Protein AF-A0A831YGM4-F1 (afdb_monomer)

Solvent-accessible surface area (backbone atoms only — not comparable to full-atom values): 6200 Å² total; per-residue (Å²): 127,34,22,29,72,40,71,44,84,44,69,46,65,65,90,79,49,82,72,50,68,19,42,35,40,30,32,22,40,77,40,79,46,82,83,82,70,73,82,88,78,65,91,84,55,62,70,65,49,52,56,54,44,72,76,60,56,52,66,44,78,44,78,76,46,76,43,76,27,46,72,66,60,36,55,75,59,69,56,79,49,70,67,41,51,31,51,78,46,79,58,94,93,45,78,46,78,44,70,67,132

Nearest PDB structures (foldseek):
  5ly5-assembly1_A-2  TM=7.894E-01  e=6.149E-03  Pyrobaculum calidifontis

Sequence (101 aa):
MYQVLSVSRGIGDMSRGIGDSCINVEVGHEQEVPLALPAESMKGVQQLVQQMLSVITPRQRKVKATLCLSDEEYEQLGKPTVGDEVELEIRGKTVTLKFAD

Radius of gyration: 19.47 Å; Cα contacts (8 Å, |Δi|>4): 161; chains: 1; bounding box: 35×32×55 Å

Foldseek 3Di:
DKWFADWDWDFDDCVVPPGDIFIKTWIFDWDFDDPDDPPPPDPDCPPVVVVVCVVVRDTDTDTDDIDGHDPVRCVVLVNGDGPFDWDWDDDPPDIDIRTDD

Mean predicted aligned error: 11.51 Å

Structure (mmCIF, N/CA/C/O backbone):
data_AF-A0A831YGM4-F1
#
_entry.id   AF-A0A831YGM4-F1
#
loop_
_atom_site.group_PDB
_atom_site.id
_atom_site.type_symbol
_atom_site.label_atom_id
_atom_site.label_alt_id
_atom_site.label_comp_id
_atom_site.label_asym_id
_atom_site.label_entity_id
_atom_site.label_seq_id
_atom_site.pdbx_PDB_ins_code
_atom_site.Cartn_x
_atom_site.Cartn_y
_atom_site.Cartn_z
_atom_site.occupancy
_atom_site.B_iso_or_equiv
_atom_site.auth_seq_id
_atom_site.auth_comp_id
_atom_site.auth_asym_id
_atom_site.auth_atom_id
_atom_site.pdbx_PDB_model_num
ATOM 1 N N . MET A 1 1 ? -11.256 4.689 5.301 1.00 80.50 1 MET A N 1
ATOM 2 C CA . MET A 1 1 ? -10.310 4.959 4.205 1.00 80.50 1 MET A CA 1
ATOM 3 C C . MET A 1 1 ? -9.003 4.287 4.561 1.00 80.50 1 MET A C 1
ATOM 5 O O . MET A 1 1 ? -8.658 4.321 5.739 1.00 80.50 1 MET A O 1
ATOM 9 N N . TYR A 1 2 ? -8.363 3.592 3.622 1.00 92.12 2 TYR A N 1
ATOM 10 C CA . TYR A 1 2 ? -7.020 3.066 3.852 1.00 92.12 2 TYR A CA 1
ATOM 11 C C . TYR A 1 2 ? -6.007 4.061 3.309 1.00 92.12 2 TYR A C 1
ATOM 13 O O . TYR A 1 2 ? -6.329 4.863 2.437 1.00 92.12 2 TYR A O 1
ATOM 21 N N . GLN A 1 3 ? -4.802 4.004 3.845 1.00 94.38 3 GLN A N 1
ATOM 22 C CA . GLN A 1 3 ? -3.697 4.840 3.425 1.00 94.38 3 GLN A CA 1
ATOM 23 C C . GLN A 1 3 ? -2.398 4.048 3.479 1.00 94.38 3 GLN A C 1
ATOM 25 O O . GLN A 1 3 ? -2.304 3.016 4.162 1.00 94.38 3 GLN A O 1
ATOM 30 N N . VAL A 1 4 ? -1.383 4.560 2.800 1.00 94.25 4 VAL A N 1
ATOM 31 C CA . VAL A 1 4 ? -0.007 4.121 2.996 1.00 94.25 4 VAL A CA 1
ATOM 32 C C . VAL A 1 4 ? 0.430 4.539 4.393 1.00 94.25 4 VAL A C 1
ATOM 34 O O . VAL A 1 4 ? 0.407 5.713 4.766 1.00 94.25 4 VAL A O 1
ATOM 37 N N . LEU A 1 5 ? 0.824 3.558 5.190 1.00 92.62 5 LEU A N 1
ATOM 38 C CA . LEU A 1 5 ? 1.239 3.753 6.566 1.00 92.62 5 LEU A CA 1
ATOM 39 C C . LEU A 1 5 ? 2.771 3.829 6.689 1.00 92.62 5 LEU A C 1
ATOM 41 O O . LEU A 1 5 ? 3.287 4.507 7.577 1.00 92.62 5 LEU A O 1
ATOM 45 N N . SER A 1 6 ? 3.526 3.127 5.840 1.00 93.06 6 SER A N 1
ATOM 46 C CA . SER A 1 6 ? 4.989 3.260 5.757 1.00 93.06 6 SER A CA 1
ATOM 47 C C . SER A 1 6 ? 5.530 2.799 4.417 1.00 93.06 6 SER A C 1
ATOM 49 O O . SER A 1 6 ? 4.964 1.905 3.791 1.00 93.06 6 SER A O 1
ATOM 51 N N . VAL A 1 7 ? 6.691 3.351 4.070 1.00 92.44 7 VAL A N 1
ATOM 52 C CA . VAL A 1 7 ? 7.528 2.930 2.949 1.00 92.44 7 VAL A CA 1
ATOM 53 C C . VAL A 1 7 ? 8.937 2.703 3.486 1.00 92.44 7 VAL A C 1
ATOM 55 O O . VAL A 1 7 ? 9.511 3.603 4.103 1.00 92.44 7 VAL A O 1
ATOM 58 N N . SER A 1 8 ? 9.493 1.507 3.316 1.00 91.88 8 SER A N 1
ATOM 59 C CA . SER A 1 8 ? 10.833 1.179 3.817 1.00 91.88 8 SER A CA 1
ATOM 60 C C . SER A 1 8 ? 11.567 0.226 2.884 1.00 91.88 8 SER A C 1
ATOM 62 O O . SER A 1 8 ? 10.967 -0.656 2.280 1.00 91.88 8 SER A O 1
ATOM 64 N N . ARG A 1 9 ? 12.891 0.373 2.770 1.00 88.50 9 ARG A N 1
ATOM 65 C CA . ARG A 1 9 ? 13.706 -0.655 2.113 1.00 88.50 9 ARG A CA 1
ATOM 66 C C . ARG A 1 9 ? 13.890 -1.833 3.060 1.00 88.50 9 ARG A C 1
ATOM 68 O O . ARG A 1 9 ? 14.298 -1.650 4.205 1.00 88.50 9 ARG A O 1
ATOM 75 N N . GLY A 1 10 ? 13.592 -3.030 2.574 1.00 77.00 10 GLY A N 1
ATOM 76 C CA . GLY A 1 10 ? 13.796 -4.277 3.298 1.00 77.00 10 GLY A CA 1
ATOM 77 C C . GLY A 1 10 ? 14.394 -5.358 2.409 1.00 77.00 10 GLY A C 1
ATOM 78 O O . GLY A 1 10 ? 14.676 -5.142 1.230 1.00 77.00 10 GLY A O 1
ATOM 79 N N . ILE A 1 11 ? 14.603 -6.523 3.011 1.00 71.25 11 ILE A N 1
ATOM 80 C CA . ILE A 1 11 ? 15.014 -7.743 2.319 1.00 71.25 11 ILE A CA 1
ATOM 81 C C . ILE A 1 11 ? 13.734 -8.541 2.069 1.00 71.25 11 ILE A C 1
ATOM 83 O O . ILE A 1 11 ? 12.969 -8.755 3.013 1.00 71.25 11 ILE A O 1
ATOM 87 N N . GLY A 1 12 ? 13.475 -8.929 0.818 1.00 58.34 12 GLY A N 1
ATOM 88 C CA . GLY A 1 12 ? 12.311 -9.750 0.487 1.00 58.34 12 GLY A CA 1
ATOM 89 C C . GLY A 1 12 ? 12.310 -11.081 1.248 1.00 58.34 12 GLY A C 1
ATOM 90 O O . GLY A 1 12 ? 13.365 -11.640 1.552 1.00 58.34 12 GLY A O 1
ATOM 91 N N . ASP A 1 13 ? 11.119 -11.593 1.568 1.00 54.72 13 ASP A N 1
ATOM 92 C CA . ASP A 1 13 ? 10.956 -12.942 2.117 1.00 54.72 13 ASP A CA 1
ATOM 93 C C . ASP A 1 13 ? 11.616 -13.960 1.162 1.00 54.72 13 ASP A C 1
ATOM 95 O O . ASP A 1 13 ? 11.355 -13.949 -0.047 1.00 54.72 13 ASP A O 1
ATOM 99 N N . MET A 1 14 ? 12.476 -14.833 1.706 1.00 49.91 14 MET A N 1
ATOM 100 C CA . MET A 1 14 ? 13.297 -15.825 0.985 1.00 49.91 14 MET A CA 1
ATOM 101 C C . MET A 1 14 ? 12.505 -16.730 0.025 1.00 49.91 14 MET A C 1
ATOM 103 O O . MET A 1 14 ? 13.098 -17.393 -0.827 1.00 49.91 14 MET A O 1
ATOM 107 N N . SER A 1 15 ? 11.177 -16.742 0.122 1.00 53.38 15 SER A N 1
ATOM 108 C CA . SER A 1 15 ? 10.276 -17.460 -0.779 1.00 53.38 15 SER A CA 1
ATOM 109 C C . SER A 1 15 ? 10.296 -16.957 -2.237 1.00 53.38 15 SER A C 1
ATOM 111 O O . SER A 1 15 ? 9.904 -17.710 -3.127 1.00 53.38 15 SER A O 1
ATOM 113 N N . ARG A 1 16 ? 10.753 -15.721 -2.517 1.00 52.31 16 ARG A N 1
ATOM 114 C CA . ARG A 1 16 ? 10.862 -15.165 -3.892 1.00 52.31 16 ARG A CA 1
ATOM 115 C C . ARG A 1 16 ? 12.281 -15.193 -4.486 1.00 52.31 16 ARG A C 1
ATOM 117 O O . ARG A 1 16 ? 12.472 -14.684 -5.584 1.00 52.31 16 ARG A O 1
ATOM 124 N N . GLY A 1 17 ? 13.244 -15.838 -3.826 1.00 43.03 17 GLY A N 1
ATOM 125 C CA . GLY A 1 17 ? 14.651 -15.827 -4.239 1.00 43.03 17 GLY A CA 1
ATOM 126 C C . GLY A 1 17 ? 15.503 -14.968 -3.306 1.00 43.03 17 GLY A C 1
ATOM 127 O O . GLY A 1 17 ? 15.041 -14.008 -2.702 1.00 43.03 17 GLY A O 1
ATOM 128 N N . ILE A 1 18 ? 16.741 -15.396 -3.101 1.00 41.50 18 ILE A N 1
ATOM 129 C CA . ILE A 1 18 ? 17.648 -14.925 -2.053 1.00 41.50 18 ILE A CA 1
ATOM 130 C C . ILE A 1 18 ? 18.000 -13.438 -2.243 1.00 41.50 18 ILE A C 1
ATOM 132 O O . ILE A 1 18 ? 18.667 -13.095 -3.208 1.00 41.50 18 ILE A O 1
ATOM 136 N N . GLY A 1 19 ? 17.676 -12.588 -1.262 1.00 53.31 19 GLY A N 1
ATOM 137 C CA . GLY A 1 19 ? 18.441 -11.364 -0.980 1.00 53.31 19 GLY A CA 1
ATOM 138 C C . GLY A 1 19 ? 18.139 -10.113 -1.808 1.00 53.31 19 GLY A C 1
ATOM 139 O O . GLY A 1 19 ? 18.823 -9.110 -1.604 1.00 53.31 19 GLY A O 1
ATOM 140 N N . ASP A 1 20 ? 17.131 -10.122 -2.678 1.00 63.12 20 ASP A N 1
ATOM 141 C CA . ASP A 1 20 ? 16.789 -8.919 -3.436 1.00 63.12 20 ASP A CA 1
ATOM 142 C C . ASP A 1 20 ? 16.132 -7.873 -2.523 1.00 63.12 20 ASP A C 1
ATOM 144 O O . ASP A 1 20 ? 15.156 -8.130 -1.805 1.00 63.12 20 ASP A O 1
ATOM 148 N N . SER A 1 21 ? 16.732 -6.681 -2.500 1.00 80.38 21 SER A N 1
ATOM 149 C CA . SER A 1 21 ? 16.189 -5.531 -1.787 1.00 80.38 21 SER A CA 1
ATOM 150 C C . SER A 1 21 ? 14.856 -5.152 -2.423 1.00 80.38 21 SER A C 1
ATOM 152 O O . SER A 1 21 ? 14.776 -4.984 -3.636 1.00 80.38 21 SER A O 1
ATOM 154 N N . CYS A 1 22 ? 13.818 -5.003 -1.606 1.00 88.75 22 CYS A N 1
ATOM 155 C CA . CYS A 1 22 ? 12.526 -4.509 -2.059 1.00 88.75 22 CYS A CA 1
ATOM 156 C C . CYS A 1 22 ? 12.079 -3.307 -1.233 1.00 88.75 22 CYS A C 1
ATOM 158 O O . CYS A 1 22 ? 12.557 -3.057 -0.119 1.00 88.75 22 CYS A O 1
ATOM 160 N N . ILE A 1 23 ? 11.150 -2.553 -1.800 1.00 92.62 23 ILE A N 1
ATOM 161 C CA . ILE A 1 23 ? 10.465 -1.446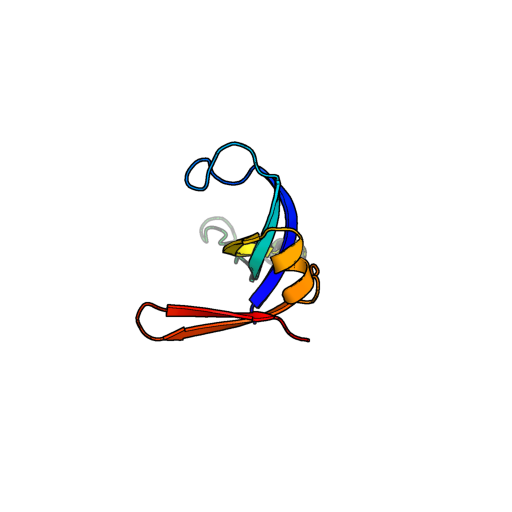 -1.156 1.00 92.62 23 ILE A CA 1
ATOM 162 C C . ILE A 1 23 ? 9.185 -2.014 -0.549 1.00 92.62 23 ILE A C 1
ATOM 164 O O . ILE A 1 23 ? 8.260 -2.411 -1.256 1.00 92.62 23 ILE A O 1
ATOM 168 N N . ASN A 1 24 ? 9.157 -2.083 0.778 1.00 93.50 24 ASN A N 1
ATOM 169 C CA . ASN A 1 24 ? 7.989 -2.476 1.543 1.00 93.50 24 ASN A CA 1
ATOM 170 C C . ASN A 1 24 ? 7.036 -1.293 1.668 1.00 93.50 24 ASN A C 1
ATOM 172 O O . ASN A 1 24 ? 7.376 -0.286 2.289 1.00 93.50 24 ASN A O 1
ATOM 176 N N . VAL A 1 25 ? 5.834 -1.444 1.122 1.00 93.38 25 VAL A N 1
ATOM 177 C CA . VAL A 1 25 ? 4.728 -0.496 1.263 1.00 93.38 25 VAL A CA 1
ATOM 178 C C . VAL A 1 25 ? 3.665 -1.140 2.142 1.00 93.38 25 VAL A C 1
ATOM 180 O O . VAL A 1 25 ? 3.055 -2.145 1.773 1.00 93.38 25 VAL A O 1
ATOM 183 N N . GLU A 1 26 ? 3.444 -0.571 3.324 1.00 94.25 26 GLU A N 1
ATOM 184 C CA . GLU A 1 26 ? 2.383 -1.014 4.227 1.00 94.25 26 GLU A CA 1
ATOM 185 C C . GLU A 1 26 ? 1.127 -0.182 4.008 1.00 94.25 26 GLU A C 1
ATOM 187 O O . GLU A 1 26 ? 1.162 1.041 4.127 1.00 94.25 26 GLU A O 1
ATOM 192 N N . VAL A 1 27 ? 0.004 -0.850 3.756 1.00 93.94 27 VAL A N 1
ATOM 193 C CA . VAL A 1 27 ? -1.309 -0.223 3.585 1.00 93.94 27 VAL A CA 1
ATOM 194 C C . VAL A 1 27 ? -2.210 -0.616 4.746 1.00 93.94 27 VAL A C 1
ATOM 196 O O . VAL A 1 27 ? -2.287 -1.786 5.138 1.00 93.94 27 VAL A O 1
ATOM 199 N N . GLY A 1 28 ? -2.931 0.352 5.301 1.00 93.25 28 GLY A N 1
ATOM 200 C CA . GLY A 1 28 ? -3.844 0.109 6.410 1.00 93.25 28 GLY A CA 1
ATOM 201 C C . GLY A 1 28 ? -4.552 1.373 6.874 1.00 93.25 28 GLY A C 1
ATOM 202 O O . GLY A 1 28 ? -4.801 2.270 6.082 1.00 93.25 28 GLY A O 1
ATOM 203 N N . HIS A 1 29 ? -4.943 1.418 8.143 1.00 91.00 29 HIS A N 1
ATOM 204 C CA . HIS A 1 29 ? -5.571 2.597 8.745 1.00 91.00 29 HIS A CA 1
ATOM 205 C C . HIS A 1 29 ? -5.187 2.718 10.218 1.00 91.00 29 HIS A C 1
ATOM 207 O O . HIS A 1 29 ? -4.832 1.728 10.866 1.00 91.00 29 HIS A O 1
ATOM 213 N N . GLU A 1 30 ? -5.298 3.925 10.755 1.00 83.6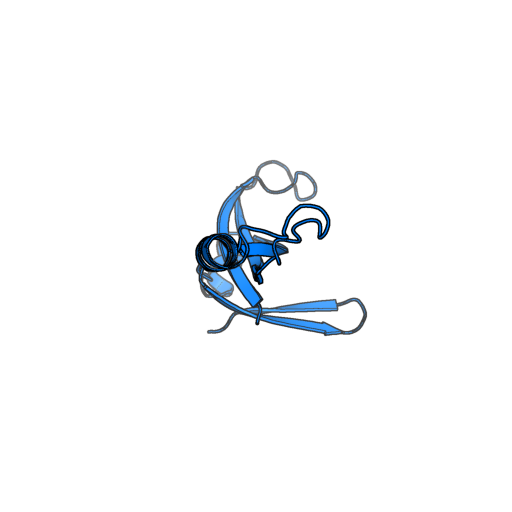2 30 GLU A N 1
ATOM 214 C CA . GLU A 1 30 ? -5.258 4.155 12.194 1.00 83.62 30 GLU A CA 1
ATOM 215 C C . GLU A 1 30 ? -6.668 4.017 12.775 1.00 83.62 30 GLU A C 1
ATOM 217 O O . GLU A 1 30 ? -7.641 4.529 12.220 1.00 83.62 30 GLU A O 1
ATOM 222 N N . GLN A 1 31 ? -6.792 3.300 13.889 1.00 76.69 31 GLN A N 1
ATOM 223 C CA . GLN A 1 31 ? -8.037 3.184 14.640 1.00 76.69 31 GLN A CA 1
ATOM 224 C C . GLN A 1 31 ? -7.793 3.626 16.081 1.00 76.69 31 GLN A C 1
ATOM 226 O O . GLN A 1 31 ? -6.854 3.163 16.729 1.00 76.69 31 GLN A O 1
ATOM 231 N N . GLU A 1 32 ? -8.646 4.512 16.591 1.00 70.25 32 GLU A N 1
ATOM 232 C CA . GLU A 1 32 ? -8.658 4.861 18.010 1.00 70.25 32 GLU A CA 1
ATOM 233 C C . GLU A 1 32 ? -9.084 3.633 18.816 1.00 70.25 32 GLU A C 1
ATOM 235 O O . GLU A 1 32 ? -10.135 3.041 18.555 1.00 70.25 32 GLU A O 1
ATOM 240 N N . VAL A 1 33 ? -8.255 3.216 19.773 1.00 63.00 33 VAL A N 1
ATOM 241 C CA . VAL A 1 33 ? -8.603 2.116 20.673 1.00 63.00 33 VAL A CA 1
ATOM 242 C C . VAL A 1 33 ? -9.209 2.718 21.936 1.00 63.00 33 VAL A C 1
ATOM 244 O O . VAL A 1 33 ? -8.523 3.468 22.635 1.00 63.00 33 VAL A O 1
ATOM 247 N N . PRO A 1 34 ? -10.475 2.398 22.265 1.00 59.16 34 PRO A N 1
ATOM 248 C CA . PRO A 1 34 ? -11.059 2.818 23.526 1.00 59.16 34 PRO A CA 1
ATOM 249 C C . PRO A 1 34 ? -10.251 2.225 24.681 1.00 59.16 34 PRO A C 1
ATOM 251 O O . PRO A 1 34 ? -10.105 1.005 24.791 1.00 59.16 34 PRO A O 1
ATOM 254 N N . LEU A 1 35 ? -9.737 3.083 25.559 1.00 57.34 35 LEU A N 1
ATOM 255 C CA . LEU A 1 35 ? -9.179 2.664 26.839 1.00 57.34 35 LEU A CA 1
ATOM 256 C C . LEU A 1 35 ? -10.325 2.138 27.713 1.00 57.34 35 LEU A C 1
ATOM 258 O O . LEU A 1 35 ? -11.033 2.903 28.367 1.00 57.34 35 LEU A O 1
ATOM 262 N N . ALA A 1 36 ? -10.540 0.822 27.697 1.00 56.25 36 ALA A N 1
ATOM 263 C CA . ALA A 1 36 ? -11.484 0.167 28.591 1.00 56.25 36 ALA A CA 1
ATOM 264 C C . ALA A 1 36 ? -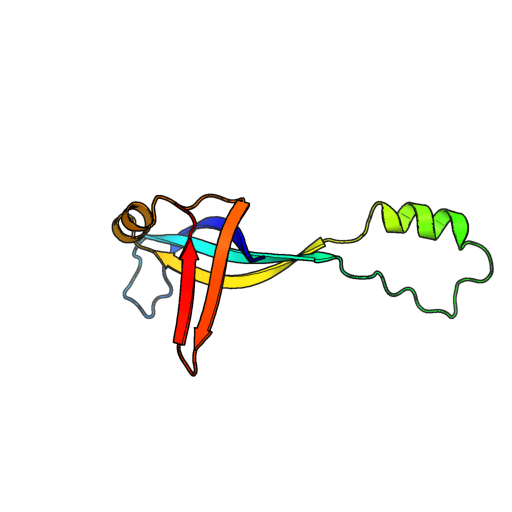10.904 0.165 30.013 1.00 56.25 36 ALA A C 1
ATOM 266 O O . ALA A 1 36 ? -10.091 -0.688 30.366 1.00 56.25 36 ALA A O 1
ATOM 267 N N . LEU A 1 37 ? -11.298 1.142 30.829 1.00 56.88 37 LEU A N 1
ATOM 268 C CA . LEU A 1 37 ? -11.015 1.112 32.259 1.00 56.88 37 LEU A CA 1
ATOM 269 C C . LEU A 1 37 ? -12.032 0.199 32.963 1.00 56.88 37 LEU A C 1
ATOM 271 O O . LEU A 1 37 ? -13.235 0.353 32.733 1.00 56.88 37 LEU A O 1
ATOM 275 N N . PRO A 1 38 ? -11.591 -0.741 33.820 1.00 48.22 38 PRO A N 1
ATOM 276 C CA . PRO A 1 38 ? -12.502 -1.601 34.563 1.00 48.22 38 PRO A CA 1
ATOM 277 C C . PRO A 1 38 ? -13.404 -0.754 35.468 1.00 48.22 38 PRO A C 1
ATOM 279 O O . PRO A 1 38 ? -12.935 0.076 36.245 1.00 48.22 38 PRO A O 1
ATOM 282 N N . ALA A 1 39 ? -14.715 -0.978 35.357 1.00 54.88 39 ALA A N 1
ATOM 283 C CA . ALA A 1 39 ? -15.771 -0.190 35.999 1.00 54.88 39 ALA A CA 1
ATOM 284 C C . ALA A 1 39 ? -15.728 -0.198 37.542 1.00 54.88 39 ALA A C 1
ATOM 286 O O . ALA A 1 39 ? -16.416 0.588 38.192 1.00 54.88 39 ALA A O 1
ATOM 287 N N . GLU A 1 40 ? -14.915 -1.068 38.136 1.00 53.16 40 GLU A N 1
ATOM 288 C CA . GLU A 1 40 ? -14.915 -1.353 39.571 1.00 53.16 40 GLU A CA 1
ATOM 289 C C . GLU A 1 40 ? -14.077 -0.353 40.391 1.00 53.16 40 GLU A C 1
ATOM 291 O O . GLU A 1 40 ? -14.203 -0.303 41.613 1.00 53.16 40 GLU A O 1
ATOM 296 N N . SER A 1 41 ? -13.264 0.495 39.744 1.00 52.88 41 SER A N 1
ATOM 297 C CA . SER A 1 41 ? -12.307 1.391 40.419 1.00 52.88 41 SER A CA 1
ATOM 298 C C . SER A 1 41 ? -12.660 2.888 40.404 1.00 52.88 41 SER A C 1
ATOM 300 O O . SER A 1 41 ? -11.925 3.693 40.975 1.00 52.88 41 SER A O 1
ATOM 302 N N . MET A 1 42 ? -13.781 3.312 39.805 1.00 51.50 42 MET A N 1
ATOM 303 C CA . MET A 1 42 ? -14.048 4.741 39.562 1.00 51.50 42 MET A CA 1
ATOM 304 C C . MET A 1 42 ? -15.365 5.259 40.146 1.00 51.50 42 MET A C 1
ATOM 306 O O . MET A 1 42 ? -16.310 5.543 39.413 1.00 51.50 42 MET A O 1
ATOM 310 N N . LYS A 1 43 ? -15.398 5.505 41.462 1.00 53.78 43 LYS A N 1
ATOM 311 C CA . LYS A 1 43 ? -16.421 6.376 42.084 1.00 53.78 43 LYS A CA 1
ATOM 312 C C . LYS A 1 43 ? -15.925 7.769 42.507 1.00 53.78 43 LYS A C 1
ATOM 314 O O . LYS A 1 43 ? -16.735 8.548 42.986 1.00 53.78 43 LYS A O 1
ATOM 319 N N . GLY A 1 44 ? -14.648 8.121 42.303 1.00 56.03 44 GLY A N 1
ATOM 320 C CA . GLY A 1 44 ? -14.101 9.388 42.829 1.00 56.03 44 GLY A CA 1
ATOM 321 C C . GLY A 1 44 ? -13.279 10.271 41.884 1.00 56.03 44 GLY A C 1
ATOM 322 O O . GLY A 1 44 ? -13.058 11.429 42.211 1.00 56.03 44 GLY A O 1
ATOM 323 N N . VAL A 1 45 ? -12.819 9.775 40.728 1.00 55.66 45 VAL A N 1
ATOM 324 C CA . VAL A 1 45 ? -11.770 10.464 39.931 1.00 55.66 45 VAL A CA 1
ATOM 325 C C . VAL A 1 45 ? -12.169 10.705 38.464 1.00 55.66 45 VAL A C 1
ATOM 327 O O . VAL A 1 45 ? -11.346 11.086 37.635 1.00 55.66 45 VAL A O 1
ATOM 330 N N . GLN A 1 46 ? -13.444 10.494 38.124 1.00 55.75 46 GLN A N 1
ATOM 331 C CA . GLN A 1 46 ? -13.902 10.354 36.734 1.00 55.75 46 GLN A CA 1
ATOM 332 C C . GLN A 1 46 ? -13.634 11.576 35.843 1.00 55.75 46 GLN A C 1
ATOM 334 O O . GLN A 1 46 ? -13.402 11.406 34.650 1.00 55.75 46 GLN A O 1
ATOM 339 N N . GLN A 1 47 ? -13.631 12.796 36.383 1.00 56.12 47 GLN A N 1
ATOM 340 C CA . GLN A 1 47 ? -13.584 13.994 35.540 1.00 56.12 47 GLN A CA 1
ATOM 341 C C . GLN A 1 47 ? -12.165 14.344 35.063 1.00 56.1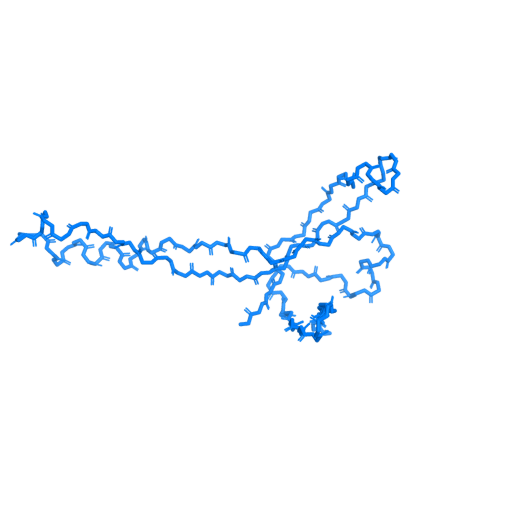2 47 GLN A C 1
ATOM 343 O O . GLN A 1 47 ? -11.986 14.690 33.898 1.00 56.12 47 GLN A O 1
ATOM 348 N N . LEU A 1 48 ? -11.149 14.173 35.920 1.00 54.66 48 LEU A N 1
ATOM 349 C CA . LEU A 1 48 ? -9.748 14.414 35.549 1.00 54.66 48 LEU A CA 1
ATOM 350 C C . LEU A 1 48 ? -9.194 13.285 34.665 1.00 54.66 48 LEU A C 1
ATOM 352 O O . LEU A 1 48 ? -8.440 13.531 33.726 1.00 54.66 48 LEU A O 1
ATOM 356 N N . VAL A 1 49 ? -9.597 12.043 34.953 1.00 57.56 49 VAL A N 1
ATOM 357 C CA . VAL A 1 49 ? -9.166 10.855 34.206 1.00 57.56 49 VAL A CA 1
ATOM 358 C C . VAL A 1 49 ? -9.748 10.865 32.792 1.00 57.56 49 VAL A C 1
ATOM 360 O O . VAL A 1 49 ? -9.001 10.655 31.848 1.00 57.56 49 VAL A O 1
ATOM 363 N N . GLN A 1 50 ? -11.028 11.207 32.604 1.00 56.34 50 GLN A N 1
ATOM 364 C CA . GLN A 1 50 ? -11.619 11.338 31.262 1.00 56.34 50 GLN A CA 1
ATOM 365 C C . GLN A 1 50 ? -10.927 12.414 30.409 1.00 56.34 50 GLN A C 1
ATOM 367 O O . GLN A 1 50 ? -10.673 12.191 29.227 1.00 56.34 50 GLN A O 1
ATOM 372 N N . GLN A 1 51 ? -10.565 13.558 31.003 1.00 54.66 51 GLN A N 1
ATOM 373 C CA . GLN A 1 51 ? -9.835 14.615 30.293 1.00 54.66 51 GLN A CA 1
ATOM 374 C C . GLN A 1 51 ? -8.421 14.166 29.897 1.00 54.66 51 GLN A C 1
ATOM 376 O O . GLN A 1 51 ? -8.026 14.368 28.753 1.00 54.66 51 GLN A O 1
ATOM 381 N N . MET A 1 52 ? -7.692 13.480 30.782 1.00 52.84 52 MET A N 1
ATOM 382 C CA . MET A 1 52 ? -6.382 12.895 30.456 1.00 52.84 52 MET A CA 1
ATOM 383 C C . MET A 1 52 ? -6.484 11.789 29.393 1.00 52.84 52 MET A C 1
ATOM 385 O O . MET A 1 52 ? -5.678 11.747 28.471 1.00 52.84 52 MET A O 1
ATOM 389 N N . LEU A 1 53 ? -7.487 10.911 29.470 1.00 51.06 53 LEU A N 1
ATOM 390 C CA . LEU A 1 53 ? -7.671 9.818 28.508 1.00 51.06 53 LEU A CA 1
ATOM 391 C C . LEU A 1 53 ? -8.055 10.323 27.118 1.00 51.06 53 LEU A C 1
ATOM 393 O O . LEU A 1 53 ? -7.626 9.729 26.137 1.00 51.06 53 LEU A O 1
ATOM 397 N N . SER A 1 54 ? -8.804 11.426 27.023 1.00 50.56 54 SER A N 1
ATOM 398 C CA . SER A 1 54 ? -9.120 12.058 25.733 1.00 50.56 54 SER A CA 1
ATOM 399 C C . SER A 1 54 ? -7.888 12.632 25.020 1.00 50.56 54 SER A C 1
ATOM 401 O O . SER A 1 54 ? -7.906 12.802 23.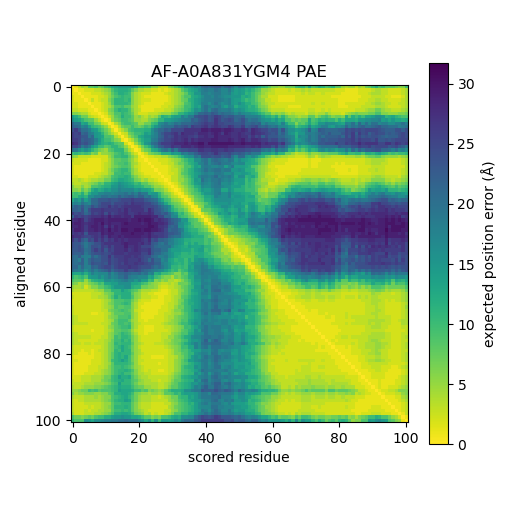805 1.00 50.56 54 SER A O 1
ATOM 403 N N . VAL A 1 55 ? -6.809 12.900 25.765 1.00 53.81 55 VAL A N 1
ATOM 404 C CA . VAL A 1 55 ? -5.518 13.368 25.232 1.00 53.81 55 VAL A CA 1
ATOM 405 C C . VAL A 1 55 ? -4.605 12.194 24.854 1.00 53.81 55 VAL A C 1
ATOM 407 O O . VAL A 1 55 ? -3.713 12.347 24.025 1.00 53.81 55 VAL A O 1
ATOM 410 N N . ILE A 1 56 ? -4.827 11.013 25.438 1.00 55.72 56 ILE A N 1
ATOM 411 C CA . ILE A 1 56 ? -3.967 9.831 25.300 1.00 55.72 56 ILE A CA 1
ATOM 412 C C . ILE A 1 56 ? -4.782 8.661 24.739 1.00 55.72 56 ILE A C 1
ATOM 414 O O . ILE A 1 56 ? -4.561 7.521 25.130 1.00 55.72 56 ILE A O 1
ATOM 418 N N . THR A 1 57 ? -5.754 8.894 23.854 1.00 57.00 57 THR A N 1
ATOM 419 C CA . THR A 1 57 ? -6.396 7.787 23.137 1.00 57.00 57 THR A CA 1
ATOM 420 C C . THR A 1 57 ? -5.333 7.150 22.243 1.00 57.00 57 THR A C 1
ATOM 422 O O . THR A 1 57 ? -4.887 7.784 21.282 1.00 57.00 57 THR A O 1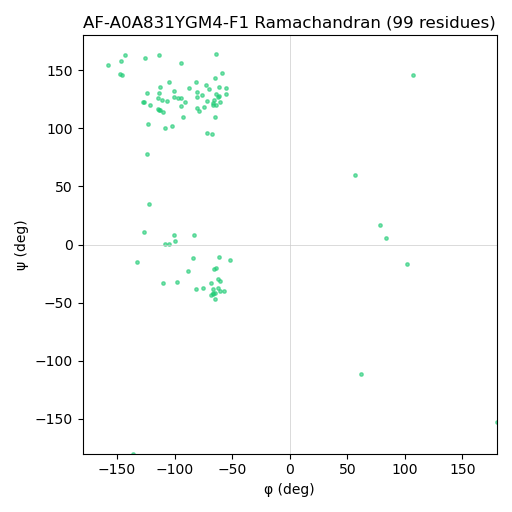
ATOM 425 N N . PRO A 1 58 ? -4.862 5.924 22.537 1.00 62.47 58 PRO A N 1
ATOM 426 C CA . PRO A 1 58 ? -3.835 5.308 21.726 1.00 62.47 58 PRO A CA 1
ATOM 427 C C . PRO A 1 58 ? -4.434 5.034 20.347 1.00 62.47 58 PRO A C 1
ATOM 429 O O . PRO A 1 58 ? -5.422 4.306 20.203 1.00 62.47 58 PRO A O 1
ATOM 432 N N . ARG A 1 59 ? -3.835 5.634 19.319 1.00 68.12 59 ARG A N 1
ATOM 433 C CA . ARG A 1 59 ? -4.121 5.275 17.933 1.00 68.12 59 ARG A CA 1
ATOM 434 C C . ARG A 1 59 ? -3.353 4.006 17.619 1.00 68.12 59 ARG A C 1
ATOM 436 O O . ARG A 1 59 ? -2.126 3.977 17.656 1.00 68.12 59 ARG A O 1
ATOM 443 N N . GLN A 1 60 ? -4.084 2.933 17.354 1.00 75.38 60 GLN A N 1
ATOM 444 C CA . GLN A 1 60 ? -3.492 1.684 16.912 1.00 75.38 60 GLN A CA 1
ATOM 445 C C . GLN A 1 60 ? -3.449 1.672 15.389 1.00 75.38 60 GLN A C 1
ATOM 447 O O . GLN A 1 60 ? -4.474 1.757 14.711 1.00 75.38 60 GLN A O 1
ATOM 452 N N . ARG A 1 61 ? -2.245 1.506 14.851 1.00 82.50 61 ARG A N 1
ATOM 453 C CA . ARG A 1 61 ? -2.017 1.272 13.428 1.00 82.50 61 ARG A CA 1
ATOM 454 C C . ARG A 1 61 ? -2.412 -0.164 13.075 1.00 82.50 61 ARG A C 1
ATOM 456 O O . ARG A 1 61 ? -1.834 -1.114 13.599 1.00 82.50 61 ARG A O 1
ATOM 463 N N . LYS A 1 62 ? -3.392 -0.332 12.184 1.00 88.38 62 LYS A N 1
ATOM 464 C CA . LYS A 1 62 ? -3.832 -1.637 11.669 1.00 88.38 62 LYS A CA 1
ATOM 465 C C . LYS A 1 62 ? -3.393 -1.808 10.220 1.00 88.38 62 LYS A C 1
ATOM 467 O O . LYS A 1 62 ? -4.055 -1.317 9.305 1.00 88.38 62 LYS A O 1
ATOM 472 N N . VAL A 1 63 ? -2.300 -2.544 10.028 1.00 89.44 63 VAL A N 1
ATOM 473 C CA . VAL A 1 63 ? -1.815 -2.960 8.704 1.00 89.44 63 VAL A CA 1
ATOM 474 C C . VAL A 1 63 ? -2.768 -4.005 8.119 1.00 89.44 63 VAL A C 1
ATOM 476 O O . VAL A 1 63 ? -3.211 -4.920 8.815 1.00 89.44 63 VAL A O 1
ATOM 479 N N . LYS A 1 64 ? -3.128 -3.844 6.845 1.00 91.38 64 LYS A N 1
ATOM 480 C CA . LYS A 1 64 ? -3.984 -4.773 6.090 1.00 91.38 64 LYS A CA 1
ATOM 481 C C . LYS A 1 64 ? -3.227 -5.531 5.015 1.00 91.38 64 LYS A C 1
ATOM 483 O O . LYS A 1 64 ? -3.571 -6.678 4.750 1.00 91.38 64 LYS A O 1
ATOM 488 N N . ALA A 1 65 ? -2.228 -4.897 4.417 1.00 90.38 65 ALA A N 1
ATOM 489 C CA . ALA A 1 65 ? -1.366 -5.507 3.424 1.00 90.38 65 ALA A CA 1
ATOM 490 C C . ALA A 1 65 ? 0.036 -4.908 3.522 1.00 90.38 65 ALA A C 1
ATOM 492 O O . ALA A 1 65 ? 0.187 -3.717 3.800 1.00 90.38 65 ALA A O 1
ATOM 493 N N . THR A 1 66 ? 1.033 -5.739 3.243 1.00 91.44 66 THR A N 1
ATOM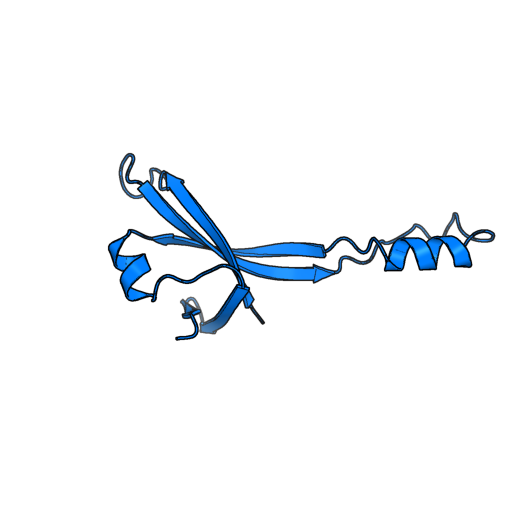 494 C CA . THR A 1 66 ? 2.416 -5.317 3.029 1.00 91.44 66 THR A CA 1
ATOM 495 C C . THR A 1 66 ? 2.810 -5.778 1.636 1.00 91.44 66 THR A C 1
ATOM 497 O O . THR A 1 66 ? 2.738 -6.971 1.335 1.00 91.44 66 THR A O 1
ATOM 500 N N . LEU A 1 67 ? 3.175 -4.833 0.776 1.00 91.19 67 LEU A N 1
ATOM 501 C CA . LEU A 1 67 ? 3.655 -5.099 -0.575 1.00 91.19 67 LEU A CA 1
ATOM 502 C C . LEU A 1 67 ? 5.173 -4.990 -0.578 1.00 91.19 67 LEU A C 1
ATOM 504 O O . LEU A 1 67 ? 5.695 -3.965 -0.164 1.00 91.19 67 LEU A O 1
ATOM 508 N N . CYS A 1 68 ? 5.864 -6.016 -1.058 1.00 91.88 68 CYS A N 1
ATOM 509 C CA . CYS A 1 68 ? 7.303 -5.979 -1.316 1.00 91.88 68 CYS A CA 1
ATOM 510 C C . CYS A 1 68 ? 7.478 -5.799 -2.824 1.00 91.88 68 CYS A C 1
ATOM 512 O O . CYS A 1 68 ? 7.243 -6.736 -3.594 1.00 91.88 68 CYS A O 1
ATOM 514 N N . LEU A 1 69 ? 7.795 -4.566 -3.214 1.00 90.88 69 LEU A N 1
ATOM 515 C CA . LEU A 1 69 ? 7.887 -4.111 -4.598 1.00 90.88 69 LEU A CA 1
ATOM 516 C C . LEU A 1 69 ? 9.355 -3.973 -5.000 1.00 90.88 69 LEU A C 1
ATOM 518 O O . LEU A 1 69 ? 10.174 -3.486 -4.220 1.00 90.88 69 LEU A O 1
ATOM 522 N N . SER A 1 70 ? 9.692 -4.364 -6.219 1.00 91.75 70 SER A N 1
ATOM 523 C CA . SER A 1 70 ? 10.934 -3.930 -6.863 1.00 91.75 70 SER A CA 1
ATOM 524 C C . SER A 1 70 ? 10.931 -2.410 -7.090 1.00 91.75 70 SER A C 1
ATOM 526 O O . SER A 1 70 ? 9.875 -1.772 -7.044 1.00 91.75 70 SER A O 1
ATOM 528 N N . ASP A 1 71 ? 12.099 -1.812 -7.357 1.00 91.62 71 ASP A N 1
ATOM 529 C CA . ASP A 1 71 ? 12.165 -0.382 -7.687 1.00 91.62 71 ASP A CA 1
ATOM 530 C C . ASP A 1 71 ? 11.283 -0.055 -8.912 1.00 91.62 71 ASP A C 1
ATOM 532 O O . ASP A 1 71 ? 10.562 0.936 -8.883 1.00 91.62 71 ASP A O 1
ATOM 536 N N . GLU A 1 72 ? 11.254 -0.918 -9.937 1.00 92.62 72 GLU A N 1
ATOM 537 C CA . GLU A 1 72 ? 10.438 -0.718 -11.146 1.00 92.62 72 GLU A CA 1
ATOM 538 C C . GLU A 1 72 ? 8.929 -0.740 -10.852 1.00 92.62 72 GLU A C 1
ATOM 540 O O . GLU A 1 72 ? 8.206 0.161 -11.273 1.00 92.62 72 GLU A O 1
ATOM 545 N N . GLU A 1 73 ? 8.445 -1.719 -10.079 1.00 92.31 73 GLU A N 1
ATOM 546 C CA . GLU A 1 73 ? 7.034 -1.778 -9.664 1.00 92.31 73 GLU A CA 1
ATOM 547 C C . GLU A 1 73 ? 6.648 -0.562 -8.806 1.00 92.31 73 GLU A C 1
ATOM 549 O O . GLU A 1 73 ? 5.548 -0.026 -8.938 1.00 92.31 73 GLU A O 1
ATOM 554 N N . TYR A 1 74 ? 7.557 -0.096 -7.946 1.00 92.00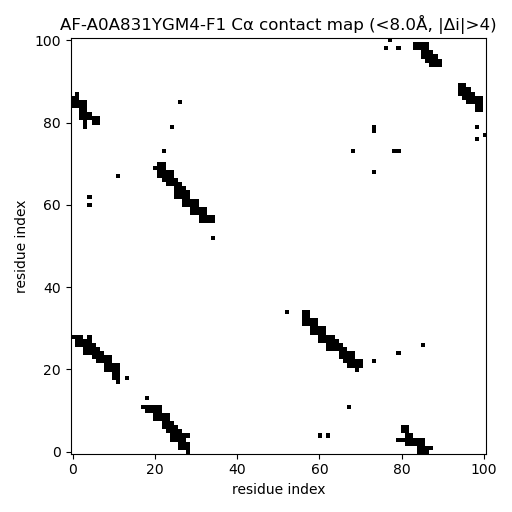 74 TYR A N 1
ATOM 555 C CA . TYR A 1 74 ? 7.341 1.099 -7.133 1.00 92.00 74 TYR A CA 1
ATOM 556 C C . TYR A 1 74 ? 7.263 2.379 -7.981 1.00 92.00 74 TYR A C 1
ATOM 558 O O . TYR A 1 74 ? 6.430 3.242 -7.700 1.00 92.00 74 TYR A O 1
ATOM 566 N N . GLU A 1 75 ? 8.077 2.506 -9.038 1.00 93.25 75 GLU A N 1
ATOM 567 C CA . GLU A 1 75 ? 7.977 3.627 -9.985 1.00 93.25 75 GLU A CA 1
ATOM 568 C C . GLU A 1 75 ? 6.676 3.586 -10.796 1.00 93.25 75 GLU A C 1
ATOM 570 O O . GLU A 1 75 ? 6.035 4.623 -10.958 1.00 93.25 75 GLU A O 1
ATO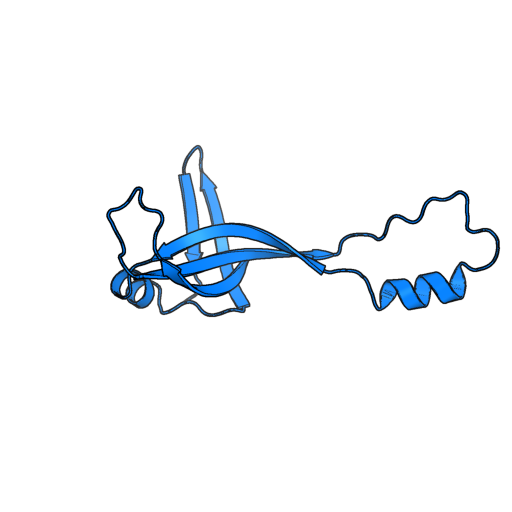M 575 N N . GLN A 1 76 ? 6.258 2.403 -11.261 1.00 92.75 76 GLN A N 1
ATOM 576 C CA . GLN A 1 76 ? 5.011 2.227 -12.021 1.00 92.75 76 GLN A CA 1
ATOM 577 C C . GLN A 1 76 ? 3.761 2.591 -11.211 1.00 92.75 76 GLN A C 1
ATOM 579 O O . GLN A 1 76 ? 2.771 3.038 -11.783 1.00 92.75 76 GLN A O 1
ATOM 584 N N . LEU A 1 77 ? 3.813 2.423 -9.888 1.00 91.06 77 LEU A N 1
ATOM 585 C CA . LEU A 1 77 ? 2.750 2.818 -8.962 1.00 91.06 77 LEU A CA 1
ATOM 586 C C . LEU A 1 77 ? 2.799 4.303 -8.566 1.00 91.06 77 LEU A C 1
ATOM 588 O O . LEU A 1 77 ? 2.083 4.699 -7.654 1.00 91.06 77 LEU A O 1
ATOM 592 N N . GLY A 1 78 ? 3.649 5.120 -9.196 1.00 92.62 78 GLY A N 1
ATOM 593 C CA . GLY A 1 78 ? 3.729 6.553 -8.899 1.00 92.62 78 GLY A CA 1
ATOM 594 C C . GLY A 1 78 ? 4.502 6.891 -7.621 1.00 92.62 78 GLY A C 1
ATOM 595 O O . GLY A 1 78 ? 4.410 8.012 -7.134 1.00 92.62 78 GLY A O 1
ATOM 596 N N . LYS A 1 79 ? 5.310 5.957 -7.096 1.00 94.12 79 LYS A N 1
ATOM 597 C CA . LYS A 1 79 ? 6.112 6.124 -5.867 1.00 94.12 79 LYS A CA 1
ATOM 598 C C . LYS A 1 79 ? 5.253 6.503 -4.649 1.00 94.12 79 LYS A C 1
ATOM 600 O O . LYS A 1 79 ? 5.505 7.550 -4.049 1.00 94.12 79 LYS A O 1
ATOM 605 N N . PRO A 1 80 ? 4.285 5.651 -4.262 1.00 92.69 80 PRO A N 1
ATOM 606 C CA . PRO A 1 80 ? 3.343 5.956 -3.190 1.00 92.69 80 PRO A CA 1
ATOM 607 C C . PRO A 1 80 ? 4.069 6.317 -1.889 1.00 92.69 80 PRO A C 1
ATOM 609 O O . PRO A 1 80 ? 5.007 5.635 -1.474 1.00 92.69 80 PRO A O 1
ATOM 612 N N . THR A 1 81 ? 3.619 7.379 -1.232 1.00 94.44 81 THR A N 1
ATOM 613 C CA . THR A 1 81 ? 4.198 7.975 -0.027 1.00 94.44 81 THR A CA 1
ATOM 614 C C . THR A 1 81 ? 3.275 7.837 1.180 1.00 94.44 81 THR A C 1
ATOM 616 O O . THR A 1 81 ? 2.093 7.529 1.067 1.00 94.44 81 THR A O 1
ATOM 619 N N . VAL A 1 82 ? 3.824 8.015 2.384 1.00 94.12 82 VAL A N 1
ATOM 620 C CA . VAL A 1 82 ? 3.052 7.884 3.628 1.00 94.12 82 VAL A CA 1
ATOM 621 C C . VAL A 1 82 ? 1.943 8.931 3.685 1.00 94.12 82 VAL A C 1
ATOM 623 O O . VAL A 1 82 ? 2.217 10.124 3.615 1.00 94.12 82 VAL A O 1
ATOM 626 N N . GLY A 1 83 ? 0.713 8.472 3.909 1.00 92.00 83 GLY A N 1
ATOM 627 C CA . GLY A 1 83 ? -0.484 9.310 3.919 1.00 92.00 83 GLY A CA 1
ATOM 628 C C . GLY A 1 83 ? -1.313 9.218 2.642 1.00 92.00 83 GLY A C 1
ATOM 629 O O . GLY A 1 83 ? -2.491 9.562 2.703 1.00 92.00 83 GLY A O 1
ATOM 630 N N . ASP A 1 84 ? -0.755 8.693 1.546 1.00 93.94 84 ASP A N 1
ATOM 631 C CA . ASP A 1 84 ? -1.491 8.540 0.290 1.00 93.94 84 ASP A CA 1
ATOM 632 C C . ASP A 1 84 ? -2.689 7.620 0.476 1.00 93.94 84 ASP A C 1
ATOM 634 O O . ASP A 1 84 ? -2.598 6.561 1.110 1.00 93.94 84 ASP A O 1
ATOM 638 N N . GLU A 1 85 ? -3.820 8.036 -0.080 1.00 94.25 85 GLU A N 1
ATOM 639 C CA . GLU A 1 85 ? -5.066 7.296 0.015 1.00 94.25 85 GLU A CA 1
ATOM 640 C C . GLU A 1 85 ? -5.013 6.041 -0.860 1.00 94.25 85 GLU A C 1
ATOM 642 O O . GLU A 1 85 ? -4.548 6.052 -2.002 1.00 94.25 85 GLU A O 1
ATOM 647 N N . VAL A 1 86 ? -5.515 4.936 -0.309 1.00 93.69 86 VAL A N 1
ATOM 648 C CA . VAL A 1 86 ? -5.582 3.652 -1.004 1.00 93.69 86 VAL A CA 1
ATOM 649 C C . VAL A 1 86 ? -7.010 3.127 -0.953 1.00 93.69 86 VAL A C 1
ATOM 651 O O . VAL A 1 86 ? -7.583 2.901 0.121 1.00 93.69 86 VAL A O 1
ATOM 654 N N . GLU A 1 87 ? -7.592 2.887 -2.123 1.00 93.62 87 GLU A N 1
ATOM 655 C CA . GLU A 1 87 ? -8.847 2.155 -2.238 1.00 93.62 87 GLU A CA 1
ATOM 656 C C . GLU A 1 87 ? -8.557 0.655 -2.157 1.00 93.62 87 GLU A C 1
ATOM 658 O O . GLU A 1 87 ? -7.729 0.119 -2.895 1.00 93.62 87 GLU A O 1
ATOM 663 N N . LEU A 1 88 ? -9.251 -0.034 -1.250 1.00 90.75 88 LEU A N 1
ATOM 664 C CA . LEU A 1 88 ? -9.158 -1.481 -1.095 1.00 90.75 88 LEU A CA 1
ATOM 665 C C . LEU A 1 88 ? -10.487 -2.105 -1.506 1.00 90.75 88 LEU A C 1
ATOM 667 O O . LEU A 1 88 ? -11.509 -1.900 -0.848 1.00 90.75 88 LEU A O 1
ATOM 671 N N . GLU A 1 89 ? -10.455 -2.902 -2.569 1.00 92.44 89 GLU A N 1
ATOM 672 C CA . GLU A 1 89 ? -11.606 -3.635 -3.081 1.00 92.44 89 GLU A CA 1
ATOM 673 C C . GLU A 1 89 ? -11.388 -5.144 -2.906 1.00 92.44 89 GLU A C 1
ATOM 675 O O . GLU A 1 89 ? -10.344 -5.682 -3.276 1.00 92.44 89 GLU A O 1
ATOM 680 N N . ILE A 1 90 ? -12.376 -5.844 -2.341 1.00 90.31 90 ILE A N 1
ATOM 681 C CA . ILE A 1 90 ? -12.354 -7.305 -2.197 1.00 90.31 90 ILE A CA 1
ATOM 682 C C . ILE A 1 90 ? -13.460 -7.885 -3.073 1.00 90.31 90 ILE A C 1
ATOM 684 O O . ILE A 1 90 ? -14.644 -7.667 -2.815 1.00 90.31 90 ILE A O 1
ATOM 688 N N . ARG A 1 91 ? -13.080 -8.656 -4.094 1.00 94.38 91 ARG A N 1
ATOM 689 C CA . ARG A 1 91 ? -14.012 -9.370 -4.978 1.00 94.38 91 ARG A CA 1
ATOM 690 C C . ARG A 1 91 ? -13.704 -10.860 -4.956 1.00 94.38 91 ARG A C 1
ATOM 692 O O . ARG A 1 91 ? -12.749 -11.330 -5.571 1.00 94.38 91 ARG A O 1
ATOM 699 N N . GLY A 1 92 ? -14.527 -11.622 -4.236 1.00 93.81 92 GLY A N 1
ATOM 700 C CA . GLY A 1 92 ? -14.329 -13.061 -4.068 1.00 93.81 92 GLY A CA 1
ATOM 701 C C . GLY A 1 92 ? -13.006 -13.364 -3.362 1.00 93.81 92 GLY A C 1
ATOM 702 O O . GLY A 1 92 ? -12.856 -13.071 -2.181 1.00 93.81 92 GLY A O 1
ATOM 703 N N . LYS A 1 93 ? -12.055 -13.959 -4.091 1.00 93.44 93 LYS A N 1
ATOM 704 C CA . LYS A 1 93 ? -10.701 -14.276 -3.594 1.00 93.44 93 LYS A CA 1
ATOM 705 C C . LYS A 1 93 ? -9.639 -13.256 -4.020 1.00 93.44 93 LYS A C 1
ATOM 707 O O . LYS A 1 93 ? -8.466 -13.452 -3.723 1.00 93.44 93 LYS A O 1
ATOM 712 N N . THR A 1 94 ? -10.039 -12.196 -4.715 1.00 91.88 94 THR A N 1
ATOM 713 C CA . THR A 1 94 ? -9.136 -11.155 -5.205 1.00 91.88 94 THR A CA 1
ATOM 714 C C . THR A 1 94 ? -9.201 -9.939 -4.292 1.00 91.88 94 THR A C 1
ATOM 716 O O . THR A 1 94 ? -10.291 -9.464 -3.965 1.00 91.88 94 THR A O 1
ATOM 719 N N . VAL A 1 95 ? -8.028 -9.435 -3.905 1.00 90.88 95 VAL A N 1
ATOM 720 C CA . VAL A 1 95 ? -7.858 -8.149 -3.221 1.00 90.88 95 VAL A CA 1
ATOM 721 C C . VAL A 1 95 ? -7.170 -7.200 -4.193 1.00 90.88 95 VAL A C 1
ATOM 723 O O . VAL A 1 95 ? -6.097 -7.513 -4.704 1.00 90.88 95 VAL A O 1
ATOM 726 N N . THR A 1 96 ? -7.790 -6.055 -4.448 1.00 93.06 96 THR A N 1
ATOM 727 C CA . THR A 1 96 ? -7.258 -5.005 -5.315 1.00 93.06 96 THR A CA 1
ATOM 728 C C . THR A 1 96 ? -6.969 -3.773 -4.471 1.00 93.06 96 THR A C 1
ATOM 730 O O . THR A 1 96 ? -7.844 -3.292 -3.753 1.00 93.06 96 THR A O 1
ATOM 733 N N . LEU A 1 97 ? -5.735 -3.281 -4.560 1.00 92.75 97 LEU A N 1
ATOM 734 C CA . LEU A 1 97 ? -5.295 -2.022 -3.969 1.00 92.75 97 LEU A CA 1
ATOM 735 C C . LEU A 1 97 ? -5.123 -1.018 -5.104 1.00 92.75 97 LEU A C 1
ATOM 737 O O . LEU A 1 97 ? -4.389 -1.299 -6.051 1.00 92.75 97 LEU A O 1
ATOM 741 N N . LYS A 1 98 ? -5.808 0.119 -5.023 1.00 93.25 98 LYS A N 1
ATOM 742 C CA . LYS A 1 98 ? -5.645 1.225 -5.970 1.00 93.25 98 LYS A CA 1
ATOM 743 C C . LYS A 1 98 ? -5.067 2.406 -5.213 1.00 93.25 98 LYS A C 1
ATOM 745 O O . LYS A 1 98 ? -5.694 2.896 -4.276 1.00 93.25 98 LYS A O 1
ATOM 750 N N . PHE A 1 99 ? -3.867 2.803 -5.599 1.00 90.62 99 PHE A N 1
ATOM 751 C CA . PHE A 1 99 ? -3.217 4.004 -5.097 1.00 90.62 99 PHE A CA 1
ATOM 752 C C . PHE A 1 99 ? -3.783 5.197 -5.872 1.00 90.62 99 PHE A C 1
ATOM 754 O O . PHE A 1 99 ? -4.068 5.058 -7.062 1.00 90.62 99 PHE A O 1
ATOM 761 N N . ALA A 1 100 ? -4.038 6.311 -5.187 1.00 78.00 100 ALA A N 1
ATOM 762 C CA . ALA A 1 100 ? -4.417 7.551 -5.855 1.00 78.00 100 ALA A CA 1
ATOM 763 C C . ALA A 1 100 ? -3.251 8.065 -6.723 1.00 78.00 100 ALA A C 1
ATOM 765 O O . ALA A 1 100 ? -2.096 7.891 -6.335 1.00 78.00 100 ALA A O 1
ATOM 766 N N . ASP A 1 101 ? -3.573 8.648 -7.884 1.00 62.47 101 ASP A N 1
ATOM 767 C CA . ASP A 1 101 ? -2.609 9.313 -8.780 1.00 62.47 101 ASP A CA 1
ATOM 768 C C . ASP A 1 101 ? -2.069 10.628 -8.188 1.00 62.47 101 ASP A C 1
ATOM 770 O O . ASP A 1 101 ? -2.864 11.364 -7.549 1.00 62.47 101 ASP A O 1
#

Secondary structure (DSSP, 8-state):
-EEEEEEEEEEPPGGGSTT-EEEEEEEEEEEEPP----GGG-SS-HHHHHHHHHH---EEEEEEEEEEE-HHHHHHTT---TT-EEEEEEETTEEEEEE--

pLDDT: mean 77.21, std 17.72, range [41.5, 94.44]